Protein AF-A0A1E7LD79-F1 (afdb_monomer_lite)

Sequence (175 aa):
MAADFGDLFEAANEHMGYEGSGWFGFSGALVSGDDVAANLDAALRLMARTGWDKYDRCGFDLPEWNDSWSVLGAIRAVFRAVRNYLTGPITLYGAIQETGTHDTAKVTATCVRAILSAAQGATCYMMDAWAERSDITARHVEELIEITSEFALRRSPGGFTFSLPAAPHNGRTPY

Secondary structure (DSSP, 8-state):
----HHHHHHHHHHHHT--SS-EE-SSS-EE-HHHHHHHHHHHHHHHHHH-B-SS------PPPP-TT--HHHHHHHHHHHHHHHHTS-B-HHHHHHHHS-HHHHHHHHHHHHHHHHHHHT-S---HHHHHTSTT--HHHHHHHHHHHHHHHHHH-TT-----------------

Organism: NCBI:txid518642

pLDDT: mean 84.89, std 14.36, range [37.91, 98.25]

Foldseek 3Di:
DPDDLVQLLVQLLVLLVPPQPAQWFPVRDGDALVLLLQLLVQLLVLCVQLPADLDPCVVLCQPPDDPPDDPVRNVVSSVVSVVCNVSHRDYSLRSSPVRHDNGSSVSNLSLLQSSVCSVVVHSTDDPSVVSNDPPHDSVNSVVSSVSSSVSRNPPGSPPPPVPPPPDPPPPPDDD

Structure (mmCIF, N/CA/C/O backbone):
data_AF-A0A1E7LD79-F1
#
_entry.id   AF-A0A1E7LD79-F1
#
loop_
_atom_site.group_PDB
_atom_site.id
_atom_site.type_symbol
_atom_site.label_atom_id
_atom_site.label_alt_id
_atom_site.label_comp_id
_atom_site.label_asym_id
_atom_site.label_entity_id
_atom_site.label_seq_id
_atom_site.pdbx_PDB_ins_code
_atom_site.Cartn_x
_atom_site.Cartn_y
_atom_site.Cartn_z
_atom_site.occupancy
_atom_site.B_iso_or_equiv
_atom_site.auth_seq_id
_atom_site.auth_comp_id
_atom_site.auth_asym_id
_atom_site.auth_atom_id
_atom_site.pdbx_PDB_model_num
ATOM 1 N N . MET A 1 1 ? -7.448 -19.094 -12.610 1.00 37.91 1 MET A N 1
ATOM 2 C CA . MET A 1 1 ? -6.821 -18.791 -13.912 1.00 37.91 1 MET A CA 1
ATOM 3 C C . MET A 1 1 ? -5.590 -17.981 -13.572 1.00 37.91 1 MET A C 1
ATOM 5 O O . MET A 1 1 ? -5.766 -16.921 -12.991 1.00 37.91 1 MET A O 1
ATOM 9 N N . ALA A 1 2 ? -4.384 -18.512 -13.775 1.00 42.78 2 ALA A N 1
ATOM 10 C CA . ALA A 1 2 ? -3.187 -17.693 -13.615 1.00 42.78 2 ALA A CA 1
ATOM 11 C C . ALA A 1 2 ? -3.227 -16.680 -14.763 1.00 42.78 2 ALA A C 1
ATOM 13 O O . ALA A 1 2 ? -3.129 -17.083 -15.920 1.00 42.78 2 ALA A O 1
ATOM 14 N N . ALA A 1 3 ? -3.535 -15.419 -14.461 1.00 56.78 3 ALA A N 1
ATOM 15 C CA . ALA A 1 3 ? -3.390 -14.360 -15.446 1.00 56.78 3 ALA A CA 1
ATOM 16 C C . ALA A 1 3 ? -1.915 -14.319 -15.861 1.00 56.78 3 ALA A C 1
ATOM 18 O O . ALA A 1 3 ? -1.038 -14.528 -15.019 1.00 56.78 3 ALA A O 1
ATOM 19 N N . ASP A 1 4 ? -1.644 -14.108 -17.146 1.00 79.50 4 ASP A N 1
ATOM 20 C CA . ASP A 1 4 ? -0.278 -13.875 -17.594 1.00 79.50 4 ASP A CA 1
ATOM 21 C C . ASP A 1 4 ? 0.214 -12.570 -16.954 1.00 79.50 4 ASP A C 1
ATOM 23 O O . ASP A 1 4 ? -0.264 -11.479 -17.270 1.00 79.50 4 ASP A O 1
ATOM 27 N N . PHE A 1 5 ? 1.135 -12.689 -15.996 1.00 82.88 5 PHE A N 1
ATOM 28 C CA . PHE A 1 5 ? 1.735 -11.538 -15.325 1.00 82.88 5 PHE A CA 1
ATOM 29 C C . PHE A 1 5 ? 2.458 -10.610 -16.312 1.00 82.88 5 PHE A C 1
ATOM 31 O O . PHE A 1 5 ? 2.634 -9.433 -16.003 1.00 82.88 5 PHE A O 1
ATOM 38 N N . GLY A 1 6 ? 2.862 -11.112 -17.487 1.00 81.88 6 GLY A N 1
ATOM 39 C CA . GLY A 1 6 ? 3.478 -10.317 -18.546 1.00 81.88 6 GLY A CA 1
ATOM 40 C C . GLY A 1 6 ? 2.575 -9.175 -19.006 1.00 81.88 6 GLY A C 1
ATOM 41 O O . GLY A 1 6 ? 2.955 -8.012 -18.861 1.00 81.88 6 GLY A O 1
ATOM 42 N N . ASP A 1 7 ? 1.370 -9.503 -19.474 1.00 88.19 7 ASP A N 1
ATOM 43 C CA . ASP A 1 7 ? 0.393 -8.524 -19.971 1.00 88.19 7 ASP A CA 1
ATOM 44 C C . ASP A 1 7 ? -0.043 -7.545 -18.872 1.00 88.19 7 ASP A C 1
ATOM 46 O O . ASP A 1 7 ? -0.148 -6.339 -19.104 1.00 88.19 7 ASP A O 1
ATOM 50 N N . LEU A 1 8 ? -0.238 -8.048 -17.646 1.00 90.69 8 LEU A N 1
ATOM 51 C CA . LEU A 1 8 ? -0.594 -7.213 -16.498 1.00 90.69 8 LEU A CA 1
ATOM 52 C C . LEU A 1 8 ? 0.492 -6.172 -16.194 1.00 90.69 8 LEU A C 1
ATOM 54 O O . LEU A 1 8 ? 0.178 -5.009 -15.945 1.00 90.69 8 LEU A O 1
ATOM 58 N N . PHE A 1 9 ? 1.763 -6.580 -16.188 1.00 92.44 9 PHE A N 1
ATOM 59 C CA . PHE A 1 9 ? 2.873 -5.684 -15.862 1.00 92.44 9 PHE A CA 1
ATOM 60 C C . PHE A 1 9 ? 3.158 -4.677 -16.970 1.00 92.44 9 PHE A C 1
ATOM 62 O O . PHE A 1 9 ? 3.552 -3.559 -16.647 1.00 92.44 9 PHE A O 1
ATOM 69 N N . GLU A 1 10 ? 2.945 -5.027 -18.240 1.00 89.75 10 GLU A N 1
ATOM 70 C CA . GLU A 1 10 ? 3.017 -4.041 -19.325 1.00 89.75 10 GLU A CA 1
ATOM 71 C C . GLU A 1 10 ? 1.924 -2.980 -19.173 1.00 89.75 10 GLU A C 1
ATOM 73 O O . GLU A 1 10 ? 2.237 -1.793 -19.094 1.00 89.75 10 GLU A O 1
ATOM 78 N N . ALA A 1 11 ? 0.664 -3.390 -18.996 1.00 90.25 11 ALA A N 1
ATOM 79 C CA . ALA A 1 11 ? -0.440 -2.453 -18.787 1.00 90.25 11 ALA A CA 1
ATOM 80 C C . ALA A 1 11 ? -0.234 -1.580 -17.532 1.00 90.25 11 ALA A C 1
ATOM 82 O O . ALA A 1 11 ? -0.463 -0.370 -17.552 1.00 90.25 11 ALA A O 1
ATOM 83 N N . ALA A 1 12 ? 0.255 -2.157 -16.431 1.00 88.88 12 ALA A N 1
ATOM 84 C CA . ALA A 1 12 ? 0.585 -1.390 -15.231 1.00 88.88 12 ALA A CA 1
ATOM 85 C C . ALA A 1 12 ? 1.733 -0.395 -15.478 1.00 88.88 12 ALA A C 1
ATOM 87 O O . ALA A 1 12 ? 1.685 0.737 -14.996 1.00 88.88 12 ALA A O 1
ATOM 88 N N . ASN A 1 13 ? 2.751 -0.774 -16.254 1.00 88.94 13 ASN A N 1
ATOM 89 C CA . ASN A 1 13 ? 3.842 0.126 -16.613 1.00 88.94 13 ASN A CA 1
ATOM 90 C C . ASN A 1 13 ? 3.359 1.308 -17.476 1.00 88.94 13 ASN A C 1
ATOM 92 O O . ASN A 1 13 ? 3.809 2.434 -17.268 1.00 88.94 13 ASN A O 1
ATOM 96 N N . GLU A 1 14 ? 2.398 1.090 -18.377 1.00 89.50 14 GLU A N 1
ATOM 97 C CA . GLU A 1 14 ? 1.7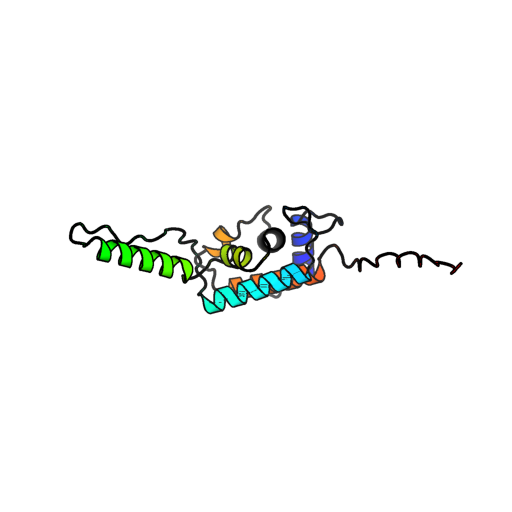45 2.173 -19.126 1.00 89.50 14 GLU A CA 1
ATOM 98 C C . GLU A 1 14 ? 1.013 3.148 -18.188 1.00 89.50 14 GLU A C 1
ATOM 100 O O . GLU A 1 14 ? 1.179 4.364 -18.300 1.00 89.50 14 GLU A O 1
ATOM 105 N N . HIS A 1 15 ? 0.275 2.637 -17.195 1.00 88.25 15 HIS A N 1
ATOM 106 C CA . HIS A 1 15 ? -0.412 3.472 -16.198 1.00 88.25 15 HIS A CA 1
ATOM 107 C C . HIS A 1 15 ? 0.534 4.283 -15.309 1.00 88.25 15 HIS A C 1
ATOM 109 O O . HIS A 1 15 ? 0.161 5.353 -14.825 1.00 88.25 15 HIS A O 1
ATOM 115 N N . MET A 1 16 ? 1.748 3.786 -15.080 1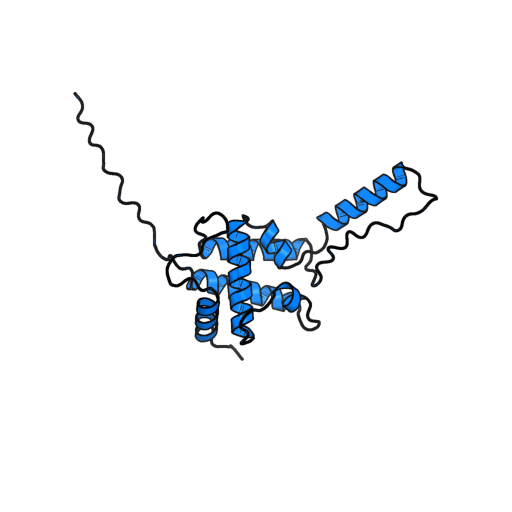.00 87.00 16 MET A N 1
ATOM 116 C CA . MET A 1 16 ? 2.766 4.496 -14.313 1.00 87.00 16 MET A CA 1
ATOM 117 C C . MET A 1 16 ? 3.226 5.779 -15.031 1.00 87.00 16 MET A C 1
ATOM 119 O O . MET A 1 16 ? 3.638 6.723 -14.360 1.00 87.00 16 MET A O 1
ATOM 123 N N . GLY A 1 17 ? 3.138 5.850 -16.368 1.00 78.31 17 GLY A N 1
ATOM 124 C CA . GLY A 1 17 ? 3.464 7.056 -17.144 1.00 78.31 17 GLY A CA 1
ATOM 125 C C . GLY A 1 17 ? 4.936 7.489 -17.069 1.00 78.31 17 GLY A C 1
ATOM 126 O O . GLY A 1 17 ? 5.277 8.608 -17.451 1.00 78.31 17 GLY A O 1
ATOM 127 N N . TYR A 1 18 ? 5.816 6.621 -16.563 1.00 68.56 18 TYR A N 1
ATOM 128 C CA . TYR A 1 18 ? 7.255 6.854 -16.474 1.00 68.56 18 TYR A CA 1
ATOM 129 C C . TYR A 1 18 ? 7.938 6.231 -17.695 1.00 68.56 18 TYR A C 1
ATOM 131 O O . TYR A 1 18 ? 8.501 5.141 -17.616 1.00 68.56 18 TYR A O 1
ATOM 139 N N . GLU A 1 19 ? 7.893 6.913 -18.840 1.00 62.16 19 GLU A N 1
ATOM 140 C CA . GLU A 1 19 ? 8.634 6.516 -20.046 1.00 62.16 19 GLU A CA 1
ATOM 141 C C . GLU A 1 19 ? 10.156 6.696 -19.837 1.00 62.16 19 GLU A C 1
ATOM 143 O O . GLU A 1 19 ? 10.776 7.650 -20.299 1.00 62.16 19 GLU A O 1
ATOM 148 N N . GLY A 1 20 ? 10.773 5.784 -19.080 1.00 62.66 20 GLY A N 1
ATOM 149 C CA . GLY A 1 20 ? 12.227 5.598 -19.013 1.00 62.66 20 GLY A CA 1
ATOM 150 C C . GLY A 1 20 ? 13.028 6.567 -18.133 1.00 62.66 20 GLY A C 1
ATOM 151 O O . GLY A 1 20 ? 14.247 6.430 -18.069 1.00 62.66 20 GLY A O 1
ATOM 152 N N . SER A 1 21 ? 12.398 7.518 -17.436 1.00 69.56 21 SER A N 1
ATOM 153 C CA . SER A 1 21 ? 13.115 8.542 -16.653 1.00 69.56 21 SER A CA 1
ATOM 154 C C . SER A 1 21 ? 13.451 8.155 -15.206 1.00 69.56 21 SER A C 1
ATOM 156 O O . SER A 1 21 ? 14.280 8.825 -14.595 1.00 69.56 21 SER A O 1
ATOM 158 N N . GLY A 1 22 ? 12.875 7.077 -14.669 1.00 85.31 22 GLY A N 1
ATOM 159 C CA . GLY A 1 22 ? 13.008 6.697 -13.256 1.00 85.31 22 GLY A CA 1
ATOM 160 C C . GLY A 1 22 ? 11.732 6.976 -12.459 1.00 85.31 22 GLY A C 1
ATOM 161 O O . GLY A 1 22 ? 10.910 7.791 -12.870 1.00 85.31 22 GLY A O 1
ATOM 162 N N . TRP A 1 23 ? 11.534 6.303 -11.324 1.00 93.00 23 TRP A N 1
ATOM 163 C CA . TRP A 1 23 ? 10.418 6.611 -10.429 1.00 93.00 23 TRP A CA 1
ATOM 164 C C . TRP A 1 23 ? 10.822 7.700 -9.453 1.00 93.00 23 TRP A C 1
ATOM 166 O O . TRP A 1 23 ? 11.768 7.537 -8.691 1.00 93.00 23 TRP A O 1
ATOM 176 N N . PHE A 1 24 ? 10.089 8.810 -9.459 1.00 92.31 24 PHE A N 1
ATOM 177 C CA . PHE A 1 24 ? 10.400 9.952 -8.607 1.00 92.31 24 PHE A CA 1
ATOM 178 C C . PHE A 1 24 ? 9.309 10.220 -7.579 1.00 92.31 24 PHE A C 1
ATOM 180 O O . PHE A 1 24 ? 8.112 10.282 -7.906 1.00 92.31 24 PHE A O 1
ATOM 187 N N . GLY A 1 25 ? 9.753 10.447 -6.344 1.00 93.38 25 GLY A N 1
ATOM 188 C CA . GLY A 1 25 ? 8.944 10.901 -5.222 1.00 93.38 25 GLY A CA 1
ATOM 189 C C . GLY A 1 25 ? 8.346 12.298 -5.413 1.00 93.38 25 GLY A C 1
ATOM 190 O O . GLY A 1 25 ? 8.291 12.846 -6.515 1.00 93.38 25 GLY A O 1
ATOM 191 N N . PHE A 1 26 ? 7.845 12.894 -4.337 1.00 92.31 26 PHE A N 1
ATOM 192 C CA . PHE A 1 26 ? 7.399 14.288 -4.339 1.00 92.31 26 PHE A CA 1
ATOM 193 C C . PHE A 1 26 ? 8.575 15.267 -4.323 1.00 92.31 26 PHE A C 1
ATOM 195 O O . PHE A 1 26 ? 8.486 16.329 -4.931 1.00 92.31 26 PHE A O 1
ATOM 202 N N . SER A 1 27 ? 9.681 14.905 -3.676 1.00 93.94 27 SER A N 1
ATOM 203 C CA . SER A 1 27 ? 10.898 15.721 -3.612 1.00 93.94 27 SER A CA 1
ATOM 204 C C . SER A 1 27 ? 11.715 15.718 -4.910 1.00 93.94 27 SER A C 1
ATOM 206 O O . SER A 1 27 ? 12.671 16.480 -5.036 1.00 93.94 27 SER A O 1
ATOM 208 N N . GLY A 1 28 ? 11.373 14.843 -5.862 1.00 91.56 28 GLY A N 1
ATOM 209 C CA . GLY A 1 28 ? 12.215 14.534 -7.017 1.00 91.56 28 GLY A CA 1
ATOM 210 C C . GLY A 1 28 ? 13.319 13.512 -6.723 1.00 91.56 28 GLY A C 1
ATOM 211 O O . GLY A 1 28 ? 14.122 13.236 -7.609 1.00 91.56 28 GLY A O 1
ATOM 212 N N . ALA A 1 29 ? 13.371 12.929 -5.519 1.00 92.31 29 ALA A N 1
ATOM 213 C CA . ALA A 1 29 ? 14.250 11.801 -5.226 1.00 92.31 29 ALA A CA 1
ATOM 214 C C . ALA A 1 29 ? 13.860 10.566 -6.051 1.00 92.31 29 ALA A C 1
ATOM 216 O O . ALA A 1 29 ? 12.672 10.256 -6.188 1.00 92.31 29 ALA A O 1
ATOM 217 N N . LEU A 1 30 ? 14.869 9.874 -6.586 1.00 93.00 30 LEU A N 1
ATOM 218 C CA . LEU A 1 30 ? 14.701 8.594 -7.266 1.00 93.00 30 LEU A CA 1
ATOM 219 C C . LEU A 1 30 ? 14.347 7.513 -6.233 1.00 93.00 30 LEU A C 1
ATOM 221 O O . LEU A 1 30 ? 15.007 7.416 -5.201 1.00 93.00 30 LEU A O 1
ATOM 225 N N . VAL A 1 31 ? 13.327 6.714 -6.528 1.00 93.56 31 VAL A N 1
ATOM 226 C CA . VAL A 1 31 ? 12.861 5.583 -5.718 1.00 93.56 31 VAL A CA 1
ATOM 227 C C . VAL A 1 31 ? 13.055 4.311 -6.536 1.00 93.56 31 VAL A C 1
ATOM 229 O O . VAL A 1 31 ? 12.581 4.221 -7.668 1.00 93.56 31 VAL A O 1
ATOM 232 N N . SER A 1 32 ? 13.773 3.336 -5.988 1.00 93.75 32 SER A N 1
ATOM 233 C CA . SER A 1 32 ? 14.047 2.074 -6.680 1.00 93.75 32 SER A CA 1
ATOM 234 C C . SER A 1 32 ? 12.900 1.064 -6.540 1.00 93.75 32 SER A C 1
ATOM 236 O O . SER A 1 32 ? 12.004 1.216 -5.707 1.00 93.75 32 SER A O 1
ATOM 238 N N . GLY A 1 33 ? 12.940 -0.005 -7.343 1.00 94.00 33 GLY A N 1
ATOM 239 C CA . GLY A 1 33 ? 12.054 -1.161 -7.162 1.00 94.00 33 GLY A CA 1
ATOM 240 C C . GLY A 1 33 ? 12.232 -1.840 -5.811 1.00 94.00 33 GLY A C 1
ATOM 241 O O . GLY A 1 33 ? 11.242 -2.233 -5.196 1.00 94.00 33 GLY A O 1
ATOM 242 N N . ASP A 1 34 ? 13.472 -1.902 -5.326 1.00 95.50 34 ASP A N 1
ATOM 243 C CA . ASP A 1 34 ? 13.802 -2.458 -4.016 1.00 95.50 34 ASP A CA 1
ATOM 244 C C . ASP A 1 34 ? 13.194 -1.622 -2.881 1.00 95.50 34 ASP A C 1
ATOM 246 O O . ASP A 1 34 ? 12.636 -2.190 -1.945 1.00 95.50 34 ASP A O 1
ATOM 250 N N . ASP A 1 35 ? 13.223 -0.287 -2.981 1.00 96.00 35 ASP A N 1
ATOM 251 C CA . ASP A 1 35 ? 12.608 0.602 -1.983 1.00 96.00 35 ASP A CA 1
ATOM 252 C C . ASP A 1 35 ? 11.089 0.400 -1.911 1.00 96.00 35 ASP A C 1
ATOM 254 O O . ASP A 1 35 ? 10.515 0.324 -0.823 1.00 96.00 35 ASP A O 1
ATOM 258 N N . VAL A 1 36 ? 10.433 0.274 -3.071 1.00 97.06 36 VAL A N 1
ATOM 259 C CA . VAL A 1 36 ? 8.990 0.000 -3.151 1.00 97.06 36 VAL A CA 1
ATOM 260 C C . VAL A 1 36 ? 8.666 -1.372 -2.563 1.00 97.06 36 VAL A C 1
ATOM 262 O O . VAL A 1 36 ? 7.762 -1.480 -1.735 1.00 97.06 36 VAL A O 1
ATOM 265 N N . ALA A 1 37 ? 9.406 -2.417 -2.943 1.00 97.12 37 ALA A N 1
ATOM 266 C CA . ALA A 1 37 ? 9.196 -3.769 -2.427 1.00 97.12 37 ALA A CA 1
ATOM 267 C C . ALA A 1 37 ? 9.437 -3.845 -0.908 1.00 97.12 37 ALA A C 1
ATOM 269 O O . ALA A 1 37 ? 8.649 -4.453 -0.183 1.00 97.12 37 ALA A O 1
ATOM 270 N N . ALA A 1 38 ? 10.474 -3.174 -0.401 1.00 97.50 38 ALA A N 1
ATOM 271 C CA . ALA A 1 38 ? 10.753 -3.089 1.030 1.00 97.50 38 ALA A CA 1
ATOM 272 C C . ALA A 1 38 ? 9.648 -2.338 1.790 1.00 97.50 38 ALA A C 1
ATOM 274 O O . ALA A 1 38 ? 9.248 -2.759 2.876 1.00 97.50 38 ALA A O 1
ATOM 275 N N . ASN A 1 39 ? 9.121 -1.252 1.219 1.00 98.19 39 ASN A N 1
ATOM 276 C CA . ASN A 1 39 ? 8.001 -0.516 1.798 1.00 98.19 39 ASN A CA 1
ATOM 277 C C . ASN A 1 39 ? 6.712 -1.357 1.827 1.00 98.19 39 ASN A C 1
ATOM 279 O O . ASN A 1 39 ? 6.006 -1.350 2.831 1.00 98.19 39 ASN A O 1
ATOM 283 N N . LEU A 1 40 ? 6.443 -2.138 0.779 1.00 98.12 40 LEU A N 1
ATOM 284 C CA . LEU A 1 40 ? 5.314 -3.070 0.711 1.00 98.12 40 LEU A CA 1
ATOM 285 C C . LEU A 1 40 ? 5.420 -4.207 1.744 1.00 98.12 40 LEU A C 1
ATOM 287 O O . LEU A 1 40 ? 4.446 -4.471 2.451 1.00 98.12 40 LEU A O 1
ATOM 291 N N . ASP A 1 41 ? 6.597 -4.823 1.908 1.00 98.25 41 ASP A N 1
ATOM 292 C CA . ASP A 1 41 ? 6.842 -5.816 2.970 1.00 98.25 41 ASP A CA 1
ATOM 293 C C . ASP A 1 41 ? 6.667 -5.196 4.366 1.00 98.25 41 ASP A C 1
ATOM 295 O O . ASP A 1 41 ? 6.032 -5.777 5.252 1.00 98.25 41 ASP A O 1
ATOM 299 N N . ALA A 1 42 ? 7.172 -3.978 4.573 1.00 97.75 42 ALA A N 1
ATOM 300 C CA . ALA A 1 42 ? 7.007 -3.266 5.835 1.00 97.75 42 ALA A CA 1
ATOM 301 C C . ALA A 1 42 ? 5.529 -2.952 6.131 1.00 97.75 42 ALA A C 1
ATOM 303 O O . ALA A 1 42 ? 5.079 -3.172 7.262 1.00 97.75 42 ALA A O 1
ATOM 304 N N . ALA A 1 43 ? 4.767 -2.502 5.129 1.00 96.81 43 ALA A N 1
ATOM 305 C CA . ALA A 1 43 ? 3.331 -2.253 5.228 1.00 96.81 43 ALA A CA 1
ATOM 306 C C . ALA A 1 43 ? 2.560 -3.538 5.566 1.00 96.81 43 ALA A C 1
ATOM 308 O O . ALA A 1 43 ? 1.725 -3.535 6.474 1.00 96.81 43 ALA A O 1
ATOM 309 N N . LEU A 1 44 ? 2.898 -4.658 4.920 1.00 96.62 44 LEU A N 1
ATOM 310 C CA . LEU A 1 44 ? 2.316 -5.968 5.208 1.00 96.62 44 LEU A CA 1
ATOM 311 C C . LEU A 1 44 ? 2.558 -6.389 6.661 1.00 96.62 44 LEU A C 1
ATOM 313 O O . LEU A 1 44 ? 1.625 -6.752 7.380 1.00 96.62 44 LEU A O 1
ATOM 317 N N . ARG A 1 45 ? 3.804 -6.273 7.136 1.00 96.19 45 ARG A N 1
ATOM 318 C CA . ARG A 1 45 ? 4.150 -6.568 8.534 1.00 96.19 45 ARG A CA 1
ATOM 319 C C . ARG A 1 45 ? 3.441 -5.642 9.513 1.00 96.19 45 ARG A C 1
ATOM 321 O O . ARG A 1 45 ? 3.151 -6.072 10.628 1.00 96.19 45 ARG A O 1
ATOM 328 N N . LEU A 1 46 ? 3.222 -4.375 9.157 1.00 94.25 46 LEU A N 1
ATOM 329 C CA . LEU A 1 46 ? 2.486 -3.437 10.000 1.00 94.25 46 LEU A CA 1
ATOM 330 C C . LEU A 1 46 ? 1.021 -3.865 10.120 1.00 94.25 46 LEU A C 1
ATOM 332 O O . LEU A 1 46 ? 0.573 -4.091 11.242 1.00 94.25 46 LEU A O 1
ATOM 336 N N . MET A 1 47 ? 0.340 -4.100 8.995 1.00 94.44 47 MET A N 1
ATOM 337 C CA . MET A 1 47 ? -1.047 -4.584 8.972 1.00 94.44 47 MET A CA 1
ATOM 338 C C . MET A 1 47 ? -1.218 -5.907 9.726 1.00 94.44 47 MET A C 1
ATOM 340 O O . MET A 1 47 ? -2.179 -6.067 10.473 1.00 94.44 47 MET A O 1
ATOM 344 N N . ALA A 1 48 ? -0.265 -6.836 9.608 1.00 93.00 48 ALA A N 1
ATOM 345 C CA . ALA A 1 48 ? -0.299 -8.094 10.351 1.00 93.00 48 ALA A CA 1
ATOM 346 C C . ALA A 1 48 ? -0.227 -7.896 11.880 1.00 93.00 48 ALA A C 1
ATOM 348 O O . ALA A 1 48 ? -0.795 -8.687 12.631 1.00 93.00 48 ALA A O 1
ATOM 349 N N . ARG A 1 49 ? 0.459 -6.847 12.361 1.00 92.88 49 ARG A N 1
ATOM 350 C CA . ARG A 1 49 ? 0.579 -6.540 13.799 1.00 92.88 49 ARG A CA 1
ATOM 351 C C . ARG A 1 49 ? -0.599 -5.737 14.343 1.00 92.88 49 ARG A C 1
ATOM 353 O O . ARG A 1 49 ? -1.019 -5.988 15.469 1.00 92.88 49 ARG A O 1
ATOM 360 N N . THR A 1 50 ? -1.078 -4.747 13.595 1.00 90.06 50 THR A N 1
ATOM 361 C CA . THR A 1 50 ? -2.135 -3.818 14.039 1.00 90.06 50 THR A CA 1
ATOM 362 C C . THR A 1 50 ? -3.537 -4.312 13.694 1.00 90.06 50 THR A C 1
ATOM 364 O O . THR A 1 50 ? -4.518 -3.827 14.250 1.00 90.06 50 THR A O 1
ATOM 367 N N . GLY A 1 51 ? -3.635 -5.291 12.796 1.00 90.62 51 GLY A N 1
ATOM 368 C CA . GLY A 1 51 ? -4.862 -5.624 12.091 1.00 90.62 51 GLY A CA 1
ATOM 369 C C . GLY A 1 51 ? -5.027 -4.750 10.847 1.00 90.62 51 GLY A C 1
ATOM 370 O O . GLY A 1 51 ? -4.612 -3.588 10.818 1.00 90.62 51 GLY A O 1
ATOM 371 N N . TRP A 1 52 ? -5.645 -5.328 9.821 1.00 90.00 52 TRP A N 1
ATOM 372 C CA . TRP A 1 52 ? -6.095 -4.614 8.629 1.00 90.00 52 TRP A CA 1
ATOM 373 C C . TRP A 1 52 ? -7.557 -4.192 8.807 1.00 90.00 52 TRP A C 1
ATOM 375 O O . TRP A 1 52 ? -8.390 -5.025 9.177 1.00 90.00 52 TRP A O 1
ATOM 385 N N . ASP A 1 53 ? -7.868 -2.924 8.530 1.00 86.38 53 ASP A N 1
ATOM 386 C CA . ASP A 1 53 ? -9.246 -2.455 8.341 1.00 86.38 53 ASP A CA 1
ATOM 387 C C . ASP A 1 53 ? -9.457 -2.077 6.871 1.00 86.38 53 ASP A C 1
ATOM 389 O O . ASP A 1 53 ? -8.591 -1.489 6.218 1.00 86.38 53 ASP A O 1
ATOM 393 N N . LYS A 1 54 ? -10.636 -2.427 6.359 1.00 81.12 54 LYS A N 1
ATOM 394 C CA . LYS A 1 54 ? -11.106 -2.001 5.038 1.00 81.12 54 LYS A CA 1
ATOM 395 C C . LYS A 1 54 ? -11.404 -0.516 5.019 1.00 81.12 54 LYS A C 1
ATOM 397 O O . LYS A 1 54 ? -11.194 0.139 4.008 1.00 81.12 54 LYS A O 1
ATOM 402 N N . TYR A 1 55 ? -11.958 -0.035 6.126 1.00 74.00 55 TYR A N 1
ATOM 403 C CA . TYR A 1 55 ? -12.412 1.328 6.249 1.00 74.00 55 TYR A CA 1
ATOM 404 C C . TYR A 1 55 ? -11.294 2.154 6.840 1.00 74.00 55 TYR A C 1
ATOM 406 O O . TYR A 1 55 ? -10.752 1.817 7.895 1.00 74.00 55 TYR A O 1
ATOM 414 N N . ASP A 1 56 ? -11.022 3.287 6.207 1.00 65.00 56 ASP A N 1
ATOM 415 C CA . ASP A 1 56 ? -10.412 4.379 6.932 1.00 65.00 56 ASP A CA 1
ATOM 416 C C . ASP A 1 56 ? -11.454 4.894 7.928 1.00 65.00 56 ASP A C 1
ATOM 418 O O . ASP A 1 56 ? -12.204 5.838 7.666 1.00 65.00 56 ASP A O 1
ATOM 422 N N . ARG A 1 57 ? -11.557 4.242 9.092 1.00 58.84 57 ARG A N 1
ATOM 423 C CA . ARG A 1 57 ? -12.255 4.815 10.244 1.00 58.84 57 ARG A CA 1
ATOM 424 C C . ARG A 1 57 ? -11.401 5.955 10.804 1.00 58.84 57 ARG A C 1
ATOM 426 O O . ARG A 1 57 ? -11.107 6.001 11.990 1.00 58.84 57 ARG A O 1
ATOM 433 N N . CYS A 1 58 ? -11.079 6.929 9.955 1.00 52.19 58 CYS A N 1
ATOM 434 C CA . CYS A 1 58 ? -10.601 8.259 10.314 1.00 52.19 58 CYS A CA 1
ATOM 435 C C . CYS A 1 58 ? -11.592 9.002 11.230 1.00 52.19 58 CYS A C 1
ATOM 437 O O . CYS A 1 58 ? -11.311 10.105 11.697 1.00 52.19 58 CYS A O 1
ATOM 439 N N . GLY A 1 59 ? -12.754 8.410 11.528 1.00 57.69 59 GLY A N 1
ATOM 440 C CA . GLY A 1 59 ? -13.525 8.750 12.708 1.00 57.69 59 GLY A CA 1
ATOM 441 C C . GLY A 1 59 ? -12.701 8.466 13.958 1.00 57.69 59 GLY A C 1
ATOM 442 O O . GLY A 1 59 ? -12.689 7.352 14.475 1.00 57.69 59 GLY A O 1
ATOM 443 N N . PHE A 1 60 ? -12.026 9.497 14.462 1.00 67.88 60 PHE A N 1
ATOM 444 C CA . PHE A 1 60 ? -11.609 9.550 15.852 1.00 67.88 60 PHE A CA 1
ATOM 445 C C . PHE A 1 60 ? -12.877 9.421 16.705 1.00 67.88 60 PHE A C 1
ATOM 447 O O . PHE A 1 60 ? -13.547 10.420 16.967 1.00 67.88 60 PHE A O 1
ATOM 454 N N . ASP A 1 61 ? -13.238 8.183 17.062 1.00 73.75 61 ASP A N 1
ATOM 455 C CA . ASP A 1 61 ? -14.394 7.867 17.903 1.00 73.75 61 ASP A CA 1
ATOM 456 C C . ASP A 1 61 ? -14.106 8.391 19.308 1.00 73.75 61 ASP A C 1
ATOM 458 O O . ASP A 1 61 ? -13.637 7.695 20.218 1.00 73.75 61 ASP A O 1
ATOM 462 N N . LEU A 1 62 ? -14.347 9.690 19.463 1.00 78.38 62 LEU A N 1
ATOM 463 C CA . LEU A 1 62 ? -14.450 10.304 20.759 1.00 78.38 62 LEU A CA 1
ATOM 464 C C . LEU A 1 62 ? -15.591 9.608 21.486 1.00 78.38 62 LEU A C 1
ATOM 466 O O . LEU A 1 62 ? -16.677 9.451 20.925 1.00 78.38 62 LEU A O 1
ATOM 470 N N . PRO A 1 63 ? -15.368 9.188 22.736 1.00 80.31 63 PRO A N 1
ATOM 471 C CA . PRO A 1 63 ? -16.465 8.672 23.520 1.00 80.31 63 PRO A CA 1
ATOM 472 C C . PRO A 1 63 ? -17.530 9.764 23.626 1.00 80.31 63 PRO A C 1
ATOM 474 O O . PRO A 1 63 ? -17.192 10.941 23.790 1.00 80.31 63 PRO A O 1
ATOM 477 N N . GLU A 1 64 ? -18.800 9.368 23.530 1.00 87.81 64 GLU A N 1
ATOM 478 C CA . GLU A 1 64 ? -19.914 10.295 23.709 1.00 87.81 64 GLU A CA 1
ATOM 479 C C . GLU A 1 64 ? -19.718 11.086 25.003 1.00 87.81 64 GLU A C 1
ATOM 481 O O . GLU A 1 64 ? -19.412 10.527 26.066 1.00 87.81 64 GLU A O 1
ATOM 486 N N . TRP A 1 65 ? -19.838 12.408 24.890 1.00 84.25 65 TRP A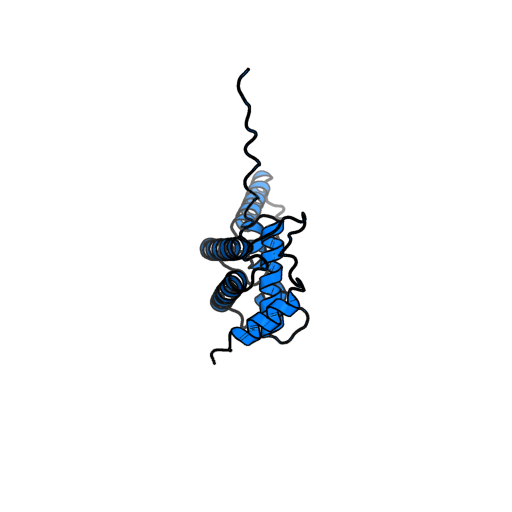 N 1
ATOM 487 C CA . TRP A 1 65 ? -19.674 13.292 26.030 1.00 84.25 65 TRP A CA 1
ATOM 488 C C . TRP A 1 65 ? -20.702 12.947 27.107 1.00 84.25 65 TRP A C 1
ATOM 490 O O . TRP A 1 65 ? -21.884 12.758 26.828 1.00 84.25 65 TRP A O 1
ATOM 500 N N . ASN A 1 66 ? -20.241 12.889 28.352 1.00 88.06 66 ASN A N 1
ATOM 501 C CA . ASN A 1 66 ? -21.077 12.577 29.495 1.00 88.06 66 ASN A CA 1
ATOM 502 C C . ASN A 1 66 ? -20.913 13.663 30.562 1.00 88.06 66 ASN A C 1
ATOM 504 O O . ASN A 1 66 ? -19.866 13.758 31.203 1.00 88.06 66 ASN A O 1
ATOM 508 N N . ASP A 1 67 ? -21.981 14.429 30.794 1.00 90.56 67 ASP A N 1
ATOM 509 C CA . ASP A 1 67 ? -22.017 15.551 31.744 1.00 90.56 67 ASP A CA 1
ATOM 510 C C . ASP A 1 67 ? -21.733 15.150 33.203 1.00 90.56 67 ASP A C 1
ATOM 512 O O . ASP A 1 67 ? -21.426 15.999 34.037 1.00 90.56 67 ASP A O 1
ATOM 516 N N . SER A 1 68 ? -21.802 13.857 33.531 1.00 93.88 68 SER A N 1
ATOM 517 C CA . SER A 1 68 ? -21.456 13.337 34.862 1.00 93.88 68 SER A CA 1
ATOM 518 C C . SER A 1 68 ? -19.960 13.065 35.057 1.00 93.88 68 SER A C 1
ATOM 520 O O . SER A 1 68 ? -19.534 12.681 36.150 1.00 93.88 68 SER A O 1
ATOM 522 N N . TRP A 1 69 ? -19.134 13.225 34.020 1.00 93.88 69 TRP A N 1
ATOM 523 C CA . TRP A 1 69 ? -17.704 12.965 34.123 1.00 93.88 69 TRP A CA 1
ATOM 524 C C . TRP A 1 69 ? -16.968 14.051 34.903 1.00 93.88 69 TRP A C 1
ATOM 526 O O . TRP A 1 69 ? -17.128 15.248 34.686 1.00 93.88 69 TRP A O 1
ATOM 536 N N . SER A 1 70 ? -16.049 13.617 35.766 1.00 95.19 70 SER A N 1
ATOM 537 C CA . SER A 1 70 ? -15.004 14.515 36.257 1.00 95.19 70 SER A CA 1
ATOM 538 C C . SER A 1 70 ? -14.045 14.886 35.119 1.00 95.19 70 SER A C 1
ATOM 540 O O . SER A 1 70 ? -13.839 14.099 34.194 1.00 95.19 70 SER A O 1
ATOM 542 N N . VAL A 1 71 ? -13.374 16.039 35.229 1.00 92.12 71 VAL A N 1
ATOM 543 C CA . VAL A 1 71 ? -12.330 16.475 34.277 1.00 92.12 71 VAL A CA 1
ATOM 544 C C . VAL A 1 71 ? -11.273 15.383 34.057 1.00 92.12 71 VAL A C 1
ATOM 546 O O . VAL A 1 71 ? -10.895 15.093 32.926 1.00 92.12 71 VAL A O 1
ATOM 549 N N . LEU A 1 72 ? -10.840 14.705 35.127 1.00 92.31 72 LEU A N 1
ATOM 550 C CA . LEU A 1 72 ? -9.896 13.587 35.035 1.00 92.31 72 LEU A CA 1
ATOM 551 C C . LEU A 1 72 ? -10.485 12.375 34.289 1.00 92.31 72 LEU A C 1
ATOM 553 O O . LEU A 1 72 ? -9.763 11.686 33.569 1.00 92.31 72 LEU A O 1
ATOM 557 N N . GLY A 1 73 ? -11.783 12.108 34.462 1.00 91.38 73 GLY A N 1
ATOM 558 C CA . GLY A 1 73 ? -12.515 11.085 33.716 1.00 91.38 73 GLY A CA 1
ATOM 559 C C . GLY A 1 73 ? -12.536 11.380 32.217 1.00 91.38 73 GLY A C 1
ATOM 560 O O . GLY A 1 73 ? -12.150 10.516 31.431 1.00 91.38 73 GLY A O 1
ATOM 561 N N . ALA A 1 74 ? -12.869 12.618 31.844 1.00 91.50 74 ALA A N 1
ATOM 562 C CA . ALA A 1 74 ? -12.850 13.078 30.458 1.00 91.50 74 ALA A CA 1
ATOM 563 C C . ALA A 1 74 ? -11.448 12.977 29.836 1.00 91.50 74 ALA A C 1
ATOM 565 O O . ALA A 1 74 ? -11.291 12.391 28.767 1.00 91.50 74 ALA A O 1
ATOM 566 N N . ILE A 1 75 ? -10.406 13.435 30.541 1.00 92.00 75 ILE A N 1
ATOM 567 C CA . ILE A 1 75 ? -9.011 13.329 30.080 1.00 92.00 75 ILE A CA 1
ATOM 568 C C . ILE A 1 75 ? -8.620 11.866 29.824 1.00 92.00 75 ILE A C 1
ATOM 570 O O . ILE A 1 75 ? -8.069 11.543 28.773 1.00 92.00 75 ILE A O 1
ATOM 574 N N . ARG A 1 76 ? -8.919 10.950 30.754 1.00 90.38 76 ARG A N 1
ATOM 575 C CA . ARG A 1 76 ? -8.615 9.517 30.580 1.00 90.38 76 ARG A CA 1
ATOM 576 C C . ARG A 1 76 ? -9.358 8.901 29.399 1.00 90.38 76 ARG A C 1
ATOM 578 O O . ARG A 1 76 ? -8.801 8.038 28.723 1.00 90.38 76 ARG A O 1
ATOM 585 N N . ALA A 1 77 ? -10.599 9.317 29.172 1.00 87.62 77 ALA A N 1
ATOM 586 C CA . ALA A 1 77 ? -11.400 8.847 28.055 1.00 87.62 77 ALA A CA 1
ATOM 587 C C . ALA A 1 77 ? -10.801 9.309 26.714 1.00 87.62 77 ALA A C 1
ATOM 589 O O . ALA A 1 77 ? -10.621 8.484 25.820 1.00 87.62 77 ALA A O 1
ATOM 590 N N . VAL A 1 78 ? -10.362 10.571 26.625 1.00 89.69 78 VAL A N 1
ATOM 591 C CA . VAL A 1 78 ? -9.632 11.102 25.461 1.00 89.69 78 VAL A CA 1
ATOM 592 C C . VAL A 1 78 ? -8.325 10.345 25.236 1.00 89.69 78 VAL A C 1
ATOM 594 O O . VAL A 1 78 ? -8.099 9.859 24.136 1.00 89.69 78 VAL A O 1
ATOM 597 N N . PHE A 1 79 ? -7.484 10.151 26.259 1.00 89.00 79 PHE A N 1
ATOM 598 C CA . PHE A 1 79 ? -6.238 9.383 26.098 1.00 89.00 79 PHE A CA 1
ATOM 599 C C . PHE A 1 79 ? -6.481 7.942 25.642 1.00 89.00 79 PHE A C 1
ATOM 601 O O . PHE A 1 79 ? -5.679 7.391 24.891 1.00 89.00 79 PHE A O 1
ATOM 608 N N . ARG A 1 80 ? -7.582 7.317 26.076 1.00 84.75 80 ARG A N 1
ATOM 609 C CA . ARG A 1 80 ? -7.969 5.986 25.599 1.00 84.75 80 ARG A CA 1
ATOM 610 C C . ARG A 1 80 ? -8.375 6.019 24.127 1.00 84.75 80 ARG A C 1
ATOM 612 O O . ARG A 1 80 ? -7.941 5.134 23.400 1.00 84.75 80 ARG A O 1
ATOM 619 N N . ALA A 1 81 ? -9.146 7.018 23.700 1.00 82.81 81 ALA A N 1
ATOM 620 C CA . ALA A 1 81 ? -9.503 7.213 22.296 1.00 82.81 81 ALA A CA 1
ATOM 621 C C . ALA A 1 81 ? -8.258 7.470 21.434 1.00 82.81 81 ALA A C 1
ATOM 623 O O . ALA A 1 81 ? -8.066 6.779 20.442 1.00 82.81 81 ALA A O 1
ATOM 624 N N . VAL A 1 82 ? -7.347 8.350 21.874 1.00 84.44 82 VAL A N 1
ATOM 625 C CA . VAL A 1 82 ? -6.041 8.589 21.226 1.00 84.44 82 VAL A CA 1
ATOM 626 C C . VAL A 1 82 ? -5.242 7.303 21.117 1.00 84.44 82 VAL A C 1
ATOM 628 O O . VAL A 1 82 ? -4.791 6.960 20.034 1.00 84.44 82 VAL A O 1
ATOM 631 N N . ARG A 1 83 ? -5.091 6.546 22.207 1.00 81.50 83 ARG A N 1
ATOM 632 C CA . ARG A 1 83 ? -4.365 5.276 22.159 1.00 81.50 83 ARG A CA 1
ATOM 633 C C . ARG A 1 83 ? -5.014 4.300 21.181 1.00 81.50 83 ARG A C 1
ATOM 635 O O . ARG A 1 83 ? -4.302 3.726 20.378 1.00 81.50 83 ARG A O 1
ATOM 642 N N . ASN A 1 84 ? -6.332 4.123 21.244 1.00 77.00 84 ASN A N 1
ATOM 643 C CA . ASN A 1 84 ? -7.047 3.203 20.361 1.00 77.00 84 ASN A CA 1
ATOM 644 C C . ASN A 1 84 ? -6.962 3.629 18.891 1.00 77.00 84 ASN A C 1
ATOM 646 O O . ASN A 1 84 ? -6.877 2.764 18.035 1.00 77.00 84 ASN A O 1
ATOM 650 N N . TYR A 1 85 ? -6.953 4.933 18.614 1.00 76.81 85 TYR A N 1
ATOM 651 C CA . TYR A 1 85 ? -6.726 5.483 17.282 1.00 76.81 85 TYR A CA 1
ATOM 652 C C . TYR A 1 85 ? -5.300 5.188 16.795 1.00 76.81 85 TYR A C 1
ATOM 654 O O . TYR A 1 85 ? -5.108 4.708 15.687 1.00 76.81 85 TYR A O 1
ATOM 662 N N . LEU A 1 86 ? -4.297 5.38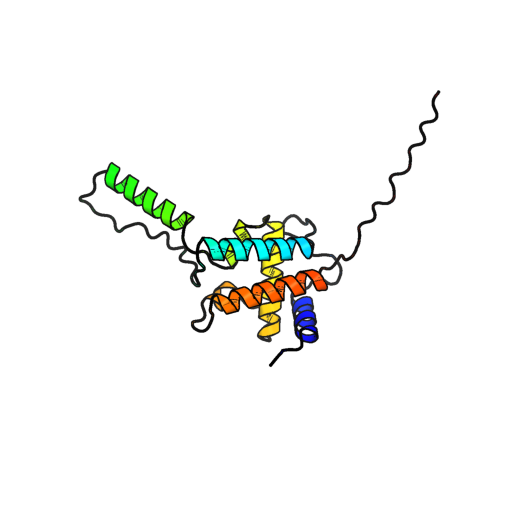5 17.657 1.00 76.62 86 LEU A N 1
ATOM 663 C CA . LEU A 1 86 ? -2.888 5.139 17.327 1.00 76.62 86 LEU A CA 1
ATOM 664 C C . LEU A 1 86 ? -2.516 3.651 17.239 1.00 76.62 86 LEU A C 1
ATOM 666 O O . LEU A 1 86 ? -1.521 3.306 16.611 1.00 76.62 86 LEU A O 1
ATOM 670 N N . THR A 1 87 ? -3.262 2.769 17.905 1.00 78.75 87 THR A N 1
ATOM 671 C CA . THR A 1 87 ? -3.019 1.315 17.907 1.00 78.75 87 THR A CA 1
ATOM 672 C C . THR A 1 87 ? -4.113 0.536 17.185 1.00 78.75 87 THR A C 1
ATOM 674 O O . THR A 1 87 ? -4.206 -0.679 17.360 1.00 78.75 87 THR A O 1
ATOM 677 N N . GLY A 1 88 ? -5.000 1.234 16.481 1.00 79.69 88 GLY A N 1
ATOM 678 C CA . GLY A 1 88 ? -6.128 0.640 15.785 1.00 79.69 88 GLY A CA 1
ATOM 679 C C . GLY A 1 88 ? -5.683 -0.128 14.544 1.00 79.69 88 GLY A C 1
ATOM 680 O O . GLY A 1 88 ? -4.528 -0.015 14.121 1.00 79.69 88 GLY A O 1
ATOM 681 N N . PRO A 1 89 ? -6.587 -0.923 13.956 1.00 86.00 89 PRO A N 1
ATOM 682 C CA . PRO A 1 89 ? -6.327 -1.504 12.654 1.00 86.00 89 PRO A CA 1
ATOM 683 C C . PRO A 1 89 ? -6.111 -0.396 11.616 1.00 86.00 89 PRO A C 1
ATOM 685 O O . PRO A 1 89 ? -6.643 0.707 11.735 1.00 86.00 89 PRO A O 1
ATOM 688 N N . ILE A 1 90 ? -5.278 -0.692 10.625 1.00 89.88 90 ILE A N 1
ATOM 689 C CA . ILE A 1 90 ? -4.779 0.282 9.655 1.00 89.88 90 ILE A CA 1
ATOM 690 C C . ILE A 1 90 ? -5.224 -0.106 8.246 1.00 89.88 90 ILE A C 1
ATOM 692 O O . ILE A 1 90 ? -5.355 -1.292 7.924 1.00 89.88 90 ILE A O 1
ATOM 696 N N . THR A 1 91 ? -5.449 0.891 7.396 1.00 92.06 91 THR A N 1
ATOM 697 C CA . THR A 1 91 ? -5.716 0.670 5.972 1.00 92.06 91 THR A CA 1
ATOM 698 C C . THR A 1 91 ? -4.428 0.342 5.220 1.00 92.06 91 THR A C 1
ATOM 700 O O . THR A 1 91 ? -3.323 0.609 5.696 1.00 92.06 91 THR A O 1
ATOM 703 N N . LEU A 1 92 ? -4.553 -0.194 4.002 1.00 93.75 92 LEU A N 1
ATOM 704 C CA . LEU A 1 92 ? -3.398 -0.403 3.123 1.00 93.75 92 LEU A CA 1
ATOM 705 C C . LEU A 1 92 ? -2.669 0.919 2.832 1.00 93.75 92 LEU A C 1
ATOM 707 O O . LEU A 1 92 ? -1.443 0.976 2.907 1.00 93.75 92 LEU A O 1
ATOM 711 N N . TYR A 1 93 ? -3.413 1.991 2.535 1.00 93.75 93 TYR A N 1
ATOM 712 C CA . TYR A 1 93 ? -2.821 3.301 2.267 1.00 93.75 93 TYR A CA 1
ATOM 713 C C . TYR A 1 93 ? -2.099 3.858 3.491 1.00 93.75 93 TYR A C 1
ATOM 715 O O . TYR A 1 93 ? -0.948 4.279 3.375 1.00 93.75 93 TYR A O 1
ATOM 723 N N . GLY A 1 94 ? -2.732 3.787 4.666 1.00 92.38 94 GLY A N 1
ATOM 724 C CA . GLY A 1 94 ? -2.108 4.181 5.925 1.00 92.38 94 GLY A CA 1
ATOM 725 C C . GLY A 1 94 ? -0.825 3.395 6.186 1.00 92.38 94 GLY A C 1
ATOM 726 O O . GLY A 1 94 ? 0.208 3.987 6.478 1.00 92.38 94 GLY A O 1
ATOM 727 N N . ALA A 1 95 ? -0.843 2.075 5.987 1.00 94.69 95 ALA A N 1
ATOM 728 C CA . ALA A 1 95 ? 0.338 1.242 6.192 1.00 94.69 95 ALA A CA 1
ATOM 729 C C . ALA A 1 95 ? 1.496 1.601 5.250 1.00 94.69 95 ALA A C 1
ATOM 731 O O . ALA A 1 95 ? 2.647 1.626 5.685 1.00 94.69 95 ALA A O 1
ATOM 732 N N . ILE A 1 96 ? 1.209 1.920 3.985 1.00 96.56 96 ILE A N 1
ATOM 733 C CA . ILE A 1 96 ? 2.212 2.387 3.015 1.00 96.56 96 ILE A CA 1
ATOM 734 C C . ILE A 1 96 ? 2.826 3.724 3.460 1.00 96.56 96 ILE A C 1
ATOM 736 O O . ILE A 1 96 ? 4.049 3.874 3.423 1.00 96.56 96 ILE A O 1
ATOM 740 N N . GLN A 1 97 ? 1.998 4.672 3.913 1.00 95.06 97 GLN A N 1
ATOM 741 C CA . GLN A 1 97 ? 2.445 5.990 4.384 1.00 95.06 97 GLN A CA 1
ATOM 742 C C . GLN A 1 97 ? 3.306 5.898 5.650 1.00 95.06 97 GLN A C 1
ATOM 744 O O . GLN A 1 97 ? 4.358 6.525 5.719 1.00 95.06 97 GLN A O 1
ATOM 749 N N . GLU A 1 98 ? 2.904 5.080 6.623 1.00 94.25 98 GLU A N 1
ATOM 750 C CA . GLU A 1 98 ? 3.597 4.947 7.913 1.00 94.25 98 GLU A CA 1
ATOM 751 C C . GLU A 1 98 ? 4.944 4.213 7.817 1.00 94.25 98 GLU A C 1
ATOM 753 O O . GLU A 1 98 ? 5.804 4.352 8.687 1.00 94.25 98 GLU A O 1
ATOM 758 N N . THR A 1 99 ? 5.148 3.401 6.779 1.00 96.5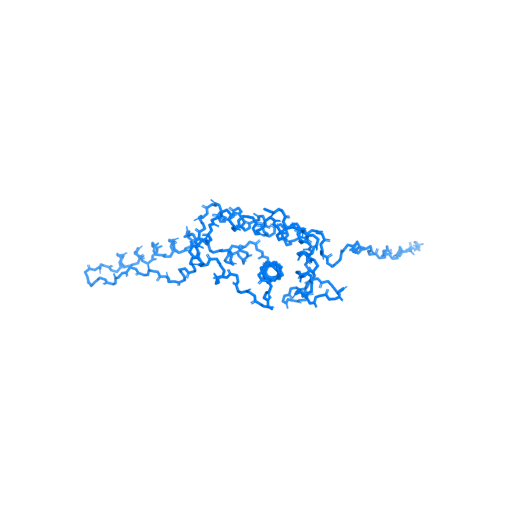6 99 THR A N 1
ATOM 759 C CA . THR A 1 99 ? 6.334 2.533 6.661 1.00 96.56 99 THR A CA 1
ATOM 760 C C . THR A 1 99 ? 7.365 3.019 5.649 1.00 96.56 99 THR A C 1
ATOM 762 O O . THR A 1 99 ? 8.393 2.367 5.459 1.00 96.56 99 THR A O 1
ATOM 765 N N . GLY A 1 100 ? 7.114 4.144 4.982 1.00 94.75 100 GLY A N 1
ATOM 766 C CA . GLY A 1 100 ? 7.974 4.683 3.933 1.00 94.75 100 GLY A CA 1
ATOM 767 C C . GLY A 1 100 ? 8.340 6.135 4.180 1.00 94.75 100 GLY A C 1
ATOM 768 O O . GLY A 1 100 ? 7.681 6.854 4.926 1.00 94.75 100 GLY A O 1
ATOM 769 N N . THR A 1 101 ? 9.383 6.611 3.501 1.00 96.75 101 THR A N 1
ATOM 770 C CA . THR A 1 101 ? 9.527 8.060 3.327 1.00 96.75 101 THR A CA 1
ATOM 771 C C . THR A 1 101 ? 8.360 8.577 2.490 1.00 96.75 101 THR A C 1
ATOM 773 O O . THR A 1 101 ? 7.799 7.836 1.685 1.00 96.75 101 THR A O 1
ATOM 776 N N . HIS A 1 102 ? 8.025 9.861 2.613 1.00 95.19 102 HIS A N 1
ATOM 777 C CA . HIS A 1 102 ? 6.957 10.480 1.818 1.00 95.19 102 HIS A CA 1
ATOM 778 C C . HIS A 1 102 ? 7.126 10.244 0.299 1.00 95.19 102 HIS A C 1
ATOM 780 O O . HIS A 1 102 ? 6.153 10.040 -0.426 1.00 95.19 102 HIS A O 1
ATOM 786 N N . ASP A 1 103 ? 8.373 10.204 -0.180 1.00 96.44 103 ASP A N 1
ATOM 787 C CA . ASP A 1 103 ? 8.710 9.883 -1.568 1.00 96.44 103 ASP A CA 1
ATOM 788 C C . ASP A 1 103 ? 8.457 8.418 -1.924 1.00 96.44 103 ASP A C 1
ATOM 790 O O . ASP A 1 103 ? 7.828 8.137 -2.946 1.00 96.44 103 ASP A O 1
ATOM 794 N N . THR A 1 104 ? 8.904 7.496 -1.067 1.00 96.94 104 THR A N 1
ATOM 795 C CA . THR A 1 104 ? 8.719 6.054 -1.273 1.00 96.94 104 THR A CA 1
ATOM 796 C C . THR A 1 104 ? 7.240 5.697 -1.216 1.00 96.94 104 THR A C 1
ATOM 798 O O . THR A 1 104 ? 6.730 5.085 -2.145 1.00 96.94 104 THR A O 1
ATOM 801 N N . ALA A 1 105 ? 6.517 6.169 -0.197 1.00 96.62 105 ALA A N 1
ATOM 802 C CA . ALA A 1 105 ? 5.090 5.916 -0.019 1.00 96.62 105 ALA A CA 1
ATOM 803 C C . ALA A 1 105 ? 4.259 6.391 -1.222 1.00 96.62 105 ALA A C 1
ATOM 805 O O . ALA A 1 105 ? 3.361 5.683 -1.681 1.00 96.62 105 ALA A O 1
ATOM 806 N N . LYS A 1 106 ? 4.587 7.561 -1.791 1.00 95.19 106 LYS A N 1
ATOM 807 C CA . LYS A 1 106 ? 3.967 8.053 -3.031 1.00 95.19 106 LYS A CA 1
ATOM 808 C C . LYS A 1 106 ? 4.175 7.082 -4.191 1.00 95.19 106 LYS A C 1
ATOM 810 O O . LYS A 1 106 ? 3.212 6.750 -4.889 1.00 95.19 106 LYS A O 1
ATOM 815 N N . VAL A 1 107 ? 5.422 6.683 -4.447 1.00 95.88 107 VAL A N 1
ATOM 816 C CA . VAL A 1 107 ? 5.749 5.793 -5.571 1.00 95.88 107 VAL A CA 1
ATOM 817 C C . VAL A 1 107 ? 5.106 4.426 -5.354 1.00 95.88 107 VAL A C 1
ATOM 819 O O . VAL A 1 107 ? 4.412 3.954 -6.250 1.00 95.88 107 VAL A O 1
ATOM 822 N N . THR A 1 108 ? 5.194 3.860 -4.149 1.00 97.06 108 THR A N 1
ATOM 823 C CA . THR A 1 108 ? 4.517 2.614 -3.773 1.00 97.06 108 THR A CA 1
ATOM 824 C C . THR A 1 108 ? 3.013 2.681 -4.029 1.00 97.06 108 THR A C 1
ATOM 826 O O . THR A 1 108 ? 2.469 1.835 -4.738 1.00 97.06 108 THR A O 1
ATOM 829 N N . ALA A 1 109 ? 2.325 3.715 -3.533 1.00 96.25 109 ALA A N 1
ATOM 830 C CA . ALA A 1 109 ? 0.890 3.889 -3.763 1.00 96.25 109 ALA A CA 1
ATOM 831 C C . ALA A 1 109 ? 0.549 4.072 -5.253 1.00 96.25 109 ALA A C 1
ATOM 833 O O . ALA A 1 109 ? -0.551 3.748 -5.698 1.00 96.25 109 ALA A O 1
ATOM 834 N N . THR A 1 110 ? 1.477 4.599 -6.052 1.00 95.25 110 THR A N 1
ATOM 835 C CA . THR A 1 110 ? 1.307 4.714 -7.506 1.00 95.25 110 THR A CA 1
ATOM 836 C C . THR A 1 110 ? 1.448 3.351 -8.183 1.00 95.25 110 THR A C 1
ATOM 838 O O . THR A 1 110 ? 0.569 3.006 -8.967 1.00 95.25 110 THR A O 1
ATOM 841 N N . CYS A 1 111 ? 2.436 2.534 -7.801 1.00 95.88 111 CYS A N 1
ATOM 842 C CA . CYS A 1 111 ? 2.574 1.155 -8.282 1.00 95.88 111 CYS A CA 1
ATOM 843 C C . CYS A 1 111 ? 1.332 0.310 -7.964 1.00 95.88 111 CYS A C 1
ATOM 845 O O . CYS A 1 111 ? 0.807 -0.364 -8.849 1.00 95.88 111 CYS A O 1
ATOM 847 N N . VAL A 1 112 ? 0.806 0.393 -6.735 1.00 96.50 112 VAL A N 1
ATOM 848 C CA . VAL A 1 112 ? -0.411 -0.348 -6.356 1.00 96.50 112 VAL A CA 1
ATOM 849 C C . VAL A 1 112 ? -1.608 0.090 -7.205 1.00 96.50 112 VAL A C 1
ATOM 851 O O . VAL A 1 112 ? -2.335 -0.748 -7.741 1.00 96.50 112 VAL A O 1
ATOM 854 N N . ARG A 1 113 ? -1.808 1.403 -7.387 1.00 95.38 113 ARG A N 1
ATOM 855 C CA . ARG A 1 113 ? -2.884 1.925 -8.247 1.00 95.38 113 ARG A CA 1
ATOM 856 C C . ARG A 1 113 ? -2.722 1.496 -9.701 1.00 95.38 113 ARG A C 1
ATOM 858 O O . ARG A 1 113 ? -3.732 1.216 -10.342 1.00 95.38 113 ARG A O 1
ATOM 865 N N . ALA A 1 114 ? -1.497 1.430 -10.215 1.00 94.56 114 ALA A N 1
ATOM 866 C CA . ALA A 1 114 ? -1.223 0.979 -11.574 1.00 94.56 114 ALA A CA 1
ATOM 867 C C . ALA A 1 114 ? -1.600 -0.497 -11.769 1.00 94.56 114 ALA A C 1
ATOM 869 O O . ALA A 1 114 ? -2.308 -0.819 -12.721 1.00 94.56 114 ALA A O 1
ATOM 870 N N . ILE A 1 115 ? -1.227 -1.370 -10.826 1.00 96.06 115 ILE A N 1
ATOM 871 C CA . ILE A 1 115 ? -1.617 -2.788 -10.843 1.00 96.06 115 ILE A CA 1
ATOM 872 C C . ILE A 1 115 ? -3.135 -2.950 -10.746 1.00 96.06 115 ILE A C 1
ATOM 874 O O . ILE A 1 115 ? -3.718 -3.705 -11.521 1.00 96.06 115 ILE A O 1
ATOM 878 N N . LEU A 1 116 ? -3.797 -2.213 -9.850 1.00 95.00 116 LEU A N 1
ATOM 879 C CA . LEU A 1 116 ? -5.258 -2.239 -9.744 1.00 95.00 116 LEU A CA 1
ATOM 880 C C . LEU A 1 116 ? -5.940 -1.754 -11.028 1.00 95.00 116 LEU A C 1
ATOM 882 O O . LEU A 1 116 ? -6.899 -2.370 -11.483 1.00 95.00 116 LEU A O 1
ATOM 886 N N . SER A 1 117 ? -5.438 -0.673 -11.624 1.00 93.19 117 SER A N 1
ATOM 887 C CA . SER A 1 117 ? -5.969 -0.105 -12.869 1.00 93.19 117 SER A CA 1
ATOM 888 C C . SER A 1 117 ? -5.852 -1.109 -14.018 1.00 93.19 117 SER A C 1
ATOM 890 O O . SER A 1 117 ? -6.855 -1.419 -14.662 1.00 93.19 117 SER A O 1
ATOM 892 N N . ALA A 1 118 ? -4.674 -1.720 -14.174 1.00 93.81 118 ALA A N 1
ATOM 893 C CA . ALA A 1 118 ? -4.420 -2.754 -15.169 1.00 93.81 118 ALA A CA 1
ATOM 894 C C . ALA A 1 118 ? -5.302 -3.997 -14.956 1.00 93.81 118 ALA A C 1
ATOM 896 O O . ALA A 1 118 ? -5.954 -4.466 -15.887 1.00 93.81 118 ALA A O 1
ATOM 897 N N . ALA A 1 119 ? -5.405 -4.492 -13.718 1.00 92.38 119 ALA A N 1
ATOM 898 C CA . ALA A 1 119 ? -6.200 -5.676 -13.390 1.00 92.38 119 ALA A CA 1
ATOM 899 C C . ALA A 1 119 ? -7.712 -5.479 -13.603 1.00 92.38 119 ALA A C 1
ATOM 901 O O . ALA A 1 119 ? -8.435 -6.452 -13.812 1.00 92.38 119 ALA A O 1
ATOM 902 N N . GLN A 1 120 ? -8.203 -4.240 -13.520 1.00 90.25 120 GLN A N 1
ATOM 903 C CA . GLN A 1 120 ? -9.617 -3.906 -13.716 1.00 90.25 120 GLN A CA 1
ATOM 904 C C . GLN A 1 120 ? -9.919 -3.343 -15.115 1.00 90.25 120 GLN A C 1
ATOM 906 O O . GLN A 1 120 ? -11.082 -3.074 -15.414 1.00 90.25 120 GLN A O 1
ATOM 911 N N . GLY A 1 121 ? -8.905 -3.139 -15.964 1.00 90.44 121 GLY A N 1
ATOM 912 C CA . GLY A 1 121 ? -9.064 -2.476 -17.262 1.00 90.44 121 GLY A CA 1
ATOM 913 C C . GLY A 1 121 ? -9.588 -1.038 -17.146 1.00 90.44 121 GLY A C 1
ATOM 914 O O . GLY A 1 121 ? -10.333 -0.578 -18.010 1.00 90.44 121 GLY A O 1
ATOM 915 N N . ALA A 1 122 ? -9.254 -0.343 -16.056 1.00 87.62 122 ALA A N 1
ATOM 916 C CA . ALA A 1 122 ? -9.720 1.009 -15.762 1.00 87.62 122 ALA A CA 1
ATOM 917 C C . ALA A 1 122 ? -8.570 2.015 -15.863 1.00 87.62 122 ALA A C 1
ATOM 919 O O . ALA A 1 122 ? -7.434 1.702 -15.539 1.00 87.62 122 ALA A O 1
ATOM 920 N N . THR A 1 123 ? -8.855 3.257 -16.259 1.00 80.12 123 THR A N 1
ATOM 921 C CA . THR A 1 123 ? -7.814 4.292 -16.423 1.00 80.12 123 THR A CA 1
ATOM 922 C C . THR A 1 123 ? -7.223 4.764 -15.093 1.00 80.12 123 THR A C 1
ATOM 924 O O . THR A 1 123 ? -6.075 5.192 -15.036 1.00 80.12 123 THR A O 1
ATOM 927 N N . CYS A 1 124 ? -8.019 4.718 -14.027 1.00 72.12 124 CYS A N 1
ATOM 928 C CA . CYS A 1 124 ? -7.607 5.080 -12.681 1.00 72.12 124 CYS A CA 1
ATOM 929 C C . CYS A 1 124 ? -8.462 4.304 -11.683 1.00 72.12 124 CYS A C 1
ATOM 931 O O . CYS A 1 124 ? -9.693 4.344 -11.761 1.00 72.12 124 CYS A O 1
ATOM 933 N N . TYR A 1 125 ? -7.815 3.625 -10.742 1.00 80.88 125 TYR A N 1
ATOM 934 C CA . TYR A 1 125 ? -8.488 2.941 -9.648 1.00 80.88 125 TYR A CA 1
ATOM 935 C C . TYR A 1 125 ? -8.005 3.496 -8.307 1.00 80.88 125 TYR A C 1
ATOM 937 O O . TYR A 1 125 ? -6.803 3.560 -8.042 1.00 80.88 125 TYR A O 1
ATOM 945 N N . MET A 1 126 ? -8.944 3.915 -7.453 1.00 86.94 126 MET A N 1
ATOM 946 C CA . MET A 1 126 ? -8.617 4.349 -6.095 1.00 86.94 126 MET A CA 1
ATOM 947 C C . MET A 1 126 ? -8.455 3.128 -5.194 1.00 86.94 126 MET A C 1
ATOM 949 O O . MET A 1 126 ? -9.349 2.288 -5.106 1.00 86.94 126 MET A O 1
ATOM 953 N N . MET A 1 127 ? -7.305 3.042 -4.530 1.00 89.94 127 MET A N 1
ATOM 954 C CA . MET A 1 127 ? -6.936 1.902 -3.693 1.00 89.94 127 MET A CA 1
ATOM 955 C C . MET A 1 127 ? -7.879 1.723 -2.497 1.00 89.94 127 MET A C 1
ATOM 957 O O . MET A 1 127 ? -8.286 0.599 -2.221 1.00 89.94 127 MET A O 1
ATOM 961 N N . ASP A 1 128 ? -8.287 2.815 -1.846 1.00 86.25 128 ASP A N 1
ATOM 962 C CA . ASP A 1 128 ? -9.203 2.751 -0.699 1.00 86.25 128 ASP A CA 1
ATOM 963 C C . ASP A 1 128 ? -10.591 2.267 -1.132 1.00 86.25 128 ASP A C 1
ATOM 965 O O . ASP A 1 128 ? -11.117 1.303 -0.584 1.00 86.25 128 ASP A O 1
ATOM 969 N N . ALA A 1 129 ? -11.129 2.822 -2.224 1.00 87.94 129 ALA A N 1
ATOM 970 C CA . ALA A 1 129 ? -12.406 2.377 -2.784 1.00 87.94 129 ALA A CA 1
ATOM 971 C C . ALA A 1 129 ? -12.380 0.902 -3.230 1.00 87.94 129 ALA A C 1
ATOM 973 O O . ALA A 1 129 ? -13.392 0.206 -3.155 1.00 87.94 129 ALA A O 1
ATOM 974 N N . TRP A 1 130 ? -11.230 0.405 -3.705 1.00 92.31 130 TRP A N 1
ATOM 975 C CA . TRP A 1 130 ? -11.047 -1.022 -3.965 1.00 92.31 130 TRP A CA 1
ATOM 976 C C . TRP A 1 130 ? -11.106 -1.837 -2.669 1.00 92.31 130 TRP A C 1
ATOM 978 O O . TRP A 1 130 ? -11.870 -2.799 -2.597 1.00 92.31 130 TRP A O 1
ATOM 988 N N . ALA A 1 131 ? -10.333 -1.441 -1.653 1.00 90.12 131 ALA A N 1
ATOM 989 C CA . ALA A 1 131 ? -10.217 -2.153 -0.383 1.00 90.12 131 ALA A CA 1
ATOM 990 C C . ALA A 1 131 ? -11.542 -2.204 0.403 1.00 90.12 131 ALA A C 1
ATOM 992 O O . ALA A 1 131 ? -11.817 -3.191 1.089 1.00 90.12 131 ALA A O 1
ATOM 993 N N . GLU A 1 132 ? -12.390 -1.185 0.252 1.00 88.19 132 GLU A N 1
ATOM 994 C CA . GLU A 1 132 ? -13.702 -1.078 0.899 1.00 88.19 132 GLU A CA 1
ATOM 995 C C . GLU A 1 132 ? -14.762 -2.041 0.349 1.00 88.19 132 GLU A C 1
ATOM 997 O O . GLU A 1 132 ? -15.800 -2.261 0.986 1.00 88.19 132 GLU A O 1
ATOM 1002 N N . ARG A 1 133 ? -14.532 -2.657 -0.817 1.00 89.31 133 ARG A N 1
ATOM 1003 C CA . ARG A 1 133 ? -15.494 -3.601 -1.393 1.00 89.31 133 ARG A CA 1
ATOM 1004 C C . ARG A 1 133 ? -15.759 -4.779 -0.445 1.00 89.31 133 ARG A C 1
ATOM 1006 O O . ARG A 1 133 ? -14.868 -5.336 0.209 1.00 89.31 133 ARG A O 1
ATOM 1013 N N . SER A 1 134 ? -17.019 -5.212 -0.387 1.00 89.25 134 SER A N 1
ATOM 1014 C CA . SER A 1 134 ? -17.456 -6.254 0.551 1.00 89.25 134 SER A CA 1
ATOM 1015 C C . SER A 1 134 ? -16.775 -7.605 0.312 1.00 89.25 134 SER A C 1
ATOM 1017 O O . SER A 1 134 ? -16.538 -8.337 1.269 1.00 89.25 134 SER A O 1
ATOM 1019 N N . ASP A 1 135 ? -16.424 -7.912 -0.938 1.00 92.62 135 ASP A N 1
ATOM 1020 C CA . ASP A 1 135 ? -15.777 -9.155 -1.368 1.00 92.62 135 ASP A CA 1
ATOM 1021 C C . ASP A 1 135 ? -14.246 -9.164 -1.193 1.00 92.62 135 ASP A C 1
ATOM 1023 O O . ASP A 1 135 ? -13.614 -10.219 -1.295 1.00 92.62 135 ASP A O 1
ATOM 1027 N N . ILE A 1 136 ? -13.630 -8.020 -0.882 1.00 93.00 136 ILE A N 1
ATOM 1028 C CA . ILE A 1 136 ? -12.189 -7.941 -0.624 1.00 93.00 136 ILE A CA 1
ATOM 1029 C C . ILE A 1 136 ? -11.863 -8.479 0.772 1.00 93.00 136 ILE A C 1
ATOM 1031 O O . ILE A 1 136 ? -12.633 -8.335 1.719 1.00 93.00 136 ILE A O 1
ATOM 1035 N N . THR A 1 137 ? -10.735 -9.168 0.906 1.00 93.88 137 THR A N 1
ATOM 1036 C CA . THR A 1 137 ? -10.302 -9.830 2.147 1.00 93.88 137 THR A CA 1
ATOM 1037 C C . THR A 1 137 ? -8.840 -9.493 2.413 1.00 93.88 137 THR A C 1
ATOM 1039 O O . THR A 1 137 ? -8.159 -9.038 1.497 1.00 93.88 137 THR A O 1
ATOM 1042 N N . ALA A 1 138 ? -8.343 -9.757 3.627 1.00 92.50 138 ALA A N 1
ATOM 1043 C CA . ALA A 1 138 ? -6.930 -9.544 3.955 1.00 92.50 138 ALA A CA 1
ATOM 1044 C C . ALA A 1 138 ? -6.015 -10.296 2.975 1.00 92.50 138 ALA A C 1
ATOM 1046 O O . ALA A 1 138 ? -5.081 -9.713 2.443 1.00 92.50 138 ALA A O 1
ATOM 1047 N N . ARG A 1 139 ? -6.378 -11.536 2.615 1.00 94.75 139 ARG A N 1
ATOM 1048 C CA . ARG A 1 139 ? -5.664 -12.328 1.603 1.00 94.75 139 ARG A CA 1
ATOM 1049 C C . ARG A 1 139 ? -5.593 -11.633 0.238 1.00 94.75 139 ARG A C 1
ATOM 1051 O O . ARG A 1 139 ? -4.562 -11.686 -0.410 1.00 94.75 139 ARG A O 1
ATOM 1058 N N . HIS A 1 140 ? -6.660 -10.962 -0.205 1.00 95.06 140 HIS A N 1
ATOM 1059 C CA . HIS A 1 140 ? -6.617 -10.212 -1.470 1.00 95.06 140 HIS A CA 1
ATOM 1060 C C . HIS A 1 140 ? -5.665 -9.009 -1.392 1.00 95.06 140 HIS A C 1
ATOM 1062 O O . HIS A 1 140 ? -5.053 -8.647 -2.393 1.00 95.06 140 HIS A O 1
ATOM 1068 N N . VAL A 1 141 ? -5.537 -8.385 -0.217 1.00 95.12 141 VAL A N 1
ATOM 1069 C CA . VAL A 1 141 ? -4.569 -7.304 0.020 1.00 95.12 141 VAL A CA 1
ATOM 1070 C C . VAL A 1 141 ? -3.138 -7.845 0.029 1.00 95.12 141 VAL A C 1
ATOM 1072 O O . VAL A 1 141 ? -2.268 -7.243 -0.592 1.00 95.12 141 VAL A O 1
ATOM 1075 N N . GLU A 1 142 ? -2.904 -8.987 0.677 1.00 95.50 142 GLU A N 1
ATOM 1076 C CA . GLU A 1 142 ? -1.617 -9.697 0.661 1.00 95.50 142 GLU A CA 1
ATOM 1077 C C . GLU A 1 142 ? -1.200 -10.043 -0.776 1.00 95.50 142 GLU A C 1
ATOM 1079 O O . GLU A 1 142 ? -0.112 -9.669 -1.205 1.00 95.50 142 GLU A O 1
ATOM 1084 N N . GLU A 1 143 ? -2.101 -10.641 -1.559 1.00 95.25 143 GLU A N 1
ATOM 1085 C CA . GLU A 1 143 ? -1.870 -10.957 -2.975 1.00 95.25 143 GLU A CA 1
ATOM 1086 C C . GLU A 1 143 ? -1.564 -9.701 -3.803 1.00 95.25 143 GLU A C 1
ATOM 1088 O O . GLU A 1 143 ? -0.647 -9.703 -4.622 1.00 95.25 143 GLU A O 1
ATOM 1093 N N . LEU A 1 144 ? -2.285 -8.597 -3.580 1.00 95.50 144 LEU A N 1
ATOM 1094 C CA . LEU A 1 144 ? -2.003 -7.330 -4.257 1.00 95.50 144 LEU A CA 1
ATOM 1095 C C . LEU A 1 144 ? -0.600 -6.799 -3.917 1.00 95.50 144 LEU A C 1
ATOM 1097 O O . LEU A 1 144 ? 0.103 -6.322 -4.810 1.00 95.50 144 LEU A O 1
ATOM 1101 N N . ILE A 1 145 ? -0.190 -6.877 -2.648 1.00 96.69 145 ILE A N 1
ATOM 1102 C CA . ILE A 1 145 ? 1.143 -6.473 -2.179 1.00 96.69 145 ILE A CA 1
ATOM 1103 C C . ILE A 1 145 ? 2.228 -7.331 -2.826 1.00 96.69 145 ILE A C 1
ATOM 1105 O O . ILE A 1 145 ? 3.218 -6.781 -3.310 1.00 96.69 145 ILE A O 1
ATOM 1109 N N . GLU A 1 146 ? 2.048 -8.650 -2.868 1.00 96.50 146 GLU A N 1
ATOM 1110 C CA . GLU A 1 146 ? 2.993 -9.577 -3.498 1.00 96.50 146 GLU A CA 1
ATOM 1111 C C . GLU A 1 146 ? 3.156 -9.267 -4.990 1.00 96.50 146 GLU A C 1
ATOM 1113 O O . GLU A 1 146 ? 4.273 -9.036 -5.457 1.00 96.50 146 GLU A O 1
ATOM 1118 N N . ILE A 1 147 ? 2.041 -9.152 -5.720 1.00 95.94 147 ILE A N 1
ATOM 1119 C CA . ILE A 1 147 ? 2.038 -8.844 -7.158 1.00 95.94 147 ILE A CA 1
ATOM 1120 C C . ILE A 1 147 ? 2.684 -7.481 -7.425 1.00 95.94 147 ILE A C 1
ATOM 1122 O O . ILE A 1 147 ? 3.474 -7.334 -8.359 1.00 95.94 147 ILE A O 1
ATOM 1126 N N . THR A 1 148 ? 2.378 -6.475 -6.603 1.00 96.38 148 THR A N 1
ATOM 1127 C CA . THR A 1 148 ? 2.955 -5.133 -6.760 1.00 96.38 148 THR A CA 1
ATOM 1128 C C . THR A 1 148 ? 4.445 -5.118 -6.421 1.00 96.38 148 THR A C 1
ATOM 1130 O O . THR A 1 148 ? 5.207 -4.416 -7.082 1.00 96.38 148 THR A O 1
ATOM 1133 N N . SER A 1 149 ? 4.886 -5.907 -5.439 1.00 96.62 149 SER A N 1
ATOM 1134 C CA . SER A 1 149 ? 6.309 -6.040 -5.106 1.00 96.62 149 SER A CA 1
ATOM 1135 C C . SER A 1 149 ? 7.073 -6.690 -6.255 1.00 96.62 149 SER A C 1
ATOM 1137 O O . SER A 1 149 ? 8.130 -6.210 -6.654 1.00 96.62 149 SER A O 1
ATOM 1139 N N . GLU A 1 150 ? 6.515 -7.744 -6.848 1.00 95.44 150 GLU A N 1
ATOM 1140 C CA . GLU A 1 150 ? 7.110 -8.397 -8.011 1.00 95.44 150 GLU A CA 1
ATOM 1141 C C . GLU A 1 150 ? 7.156 -7.471 -9.235 1.00 95.44 150 GLU A C 1
ATOM 1143 O O . GLU A 1 150 ? 8.185 -7.392 -9.913 1.00 95.44 150 GLU A O 1
ATOM 1148 N N . PHE A 1 151 ? 6.080 -6.721 -9.489 1.00 94.38 151 PHE A N 1
ATOM 1149 C CA . PHE A 1 151 ? 6.068 -5.659 -10.492 1.00 94.38 151 PHE A CA 1
ATOM 1150 C C . PHE A 1 151 ? 7.188 -4.649 -10.232 1.00 94.38 151 PHE A C 1
ATOM 1152 O O . PHE A 1 151 ? 7.953 -4.335 -11.147 1.00 94.38 151 PHE A O 1
ATOM 1159 N N . ALA A 1 152 ? 7.319 -4.187 -8.985 1.00 94.44 152 ALA A N 1
ATOM 1160 C CA . ALA A 1 152 ? 8.308 -3.194 -8.601 1.00 94.44 152 ALA A CA 1
ATOM 1161 C C . ALA A 1 152 ? 9.734 -3.659 -8.931 1.00 94.44 152 ALA A C 1
ATOM 1163 O O . ALA A 1 152 ? 10.484 -2.949 -9.599 1.00 94.44 152 ALA A O 1
ATOM 1164 N N . LEU A 1 153 ? 10.067 -4.888 -8.536 1.00 93.56 153 LEU A N 1
ATOM 1165 C CA . LEU A 1 153 ? 11.377 -5.498 -8.760 1.00 93.56 153 LEU A CA 1
ATOM 1166 C C . LEU A 1 153 ? 11.681 -5.732 -10.245 1.00 93.56 153 LEU A C 1
ATOM 1168 O O . LEU A 1 153 ? 12.817 -5.563 -10.681 1.00 93.56 153 LEU A O 1
ATOM 1172 N N . ARG A 1 154 ? 10.682 -6.124 -11.044 1.00 91.88 154 ARG A N 1
ATOM 1173 C CA . ARG A 1 154 ? 10.887 -6.442 -12.468 1.00 91.88 154 ARG A CA 1
ATOM 1174 C C . ARG A 1 154 ? 10.880 -5.219 -13.379 1.00 91.88 154 ARG A C 1
ATOM 1176 O O . ARG A 1 154 ? 11.491 -5.264 -14.445 1.00 91.88 154 ARG A O 1
ATOM 1183 N N . ARG A 1 155 ? 10.142 -4.167 -13.015 1.00 89.69 155 ARG A N 1
ATOM 1184 C CA . ARG A 1 155 ? 9.849 -3.028 -13.900 1.00 89.69 155 ARG A CA 1
ATOM 1185 C C . ARG A 1 155 ? 10.404 -1.700 -13.415 1.00 89.69 155 ARG A C 1
ATOM 1187 O O . ARG A 1 155 ? 10.176 -0.707 -14.099 1.00 89.69 155 ARG A O 1
ATOM 1194 N N . SER A 1 156 ? 11.145 -1.651 -12.302 1.00 83.81 156 SER A N 1
ATOM 1195 C CA . SER A 1 156 ? 11.726 -0.383 -11.859 1.00 83.81 156 SER A CA 1
ATOM 1196 C C . SER A 1 156 ? 12.581 0.237 -12.972 1.00 83.81 156 SER A C 1
ATOM 1198 O O . SER A 1 156 ? 13.551 -0.390 -13.420 1.00 83.81 156 SER A O 1
ATOM 1200 N N . PRO A 1 157 ? 12.245 1.449 -13.442 1.00 76.50 157 PRO A N 1
ATOM 1201 C CA . PRO A 1 157 ? 13.036 2.162 -14.421 1.00 76.50 157 PRO A CA 1
ATOM 1202 C C . PRO A 1 157 ? 14.329 2.566 -13.727 1.00 76.50 157 PRO A C 1
ATOM 1204 O O . PRO A 1 157 ? 14.347 3.464 -12.890 1.00 76.50 157 PRO A O 1
ATOM 1207 N N . GLY A 1 158 ? 15.403 1.840 -14.022 1.00 60.44 158 GLY A N 1
ATOM 1208 C CA . GLY A 1 158 ? 16.672 2.066 -13.342 1.00 60.44 158 GLY A CA 1
ATOM 1209 C C . GLY A 1 158 ? 17.394 0.825 -12.840 1.00 60.44 158 GLY A C 1
ATOM 1210 O O . GLY A 1 158 ? 18.170 0.949 -11.903 1.00 60.44 158 GLY A O 1
ATOM 1211 N N . GLY A 1 159 ? 17.370 -0.288 -13.583 1.00 51.97 159 GLY A N 1
ATOM 1212 C CA . GLY A 1 159 ? 18.528 -1.204 -13.614 1.00 51.97 159 GLY A CA 1
ATOM 1213 C C . GLY A 1 159 ? 19.856 -0.521 -14.022 1.00 51.97 159 GLY A C 1
ATOM 1214 O O . GLY A 1 159 ? 20.852 -1.184 -14.287 1.00 51.97 159 GLY A O 1
ATOM 1215 N N . PHE A 1 160 ? 19.884 0.814 -14.101 1.00 50.16 160 PHE A N 1
ATOM 1216 C CA . PHE A 1 160 ? 21.068 1.633 -13.974 1.00 50.16 160 PHE A CA 1
ATOM 1217 C C . PHE A 1 160 ? 21.675 1.424 -12.585 1.00 50.16 160 PHE A C 1
ATOM 1219 O O . PHE A 1 160 ? 21.410 2.154 -11.633 1.00 50.16 160 PHE A O 1
ATOM 1226 N N . THR A 1 161 ? 22.616 0.487 -12.502 1.00 48.00 161 THR A N 1
ATOM 1227 C CA . THR A 1 161 ? 23.796 0.724 -11.676 1.00 48.00 161 THR A CA 1
ATOM 1228 C C . 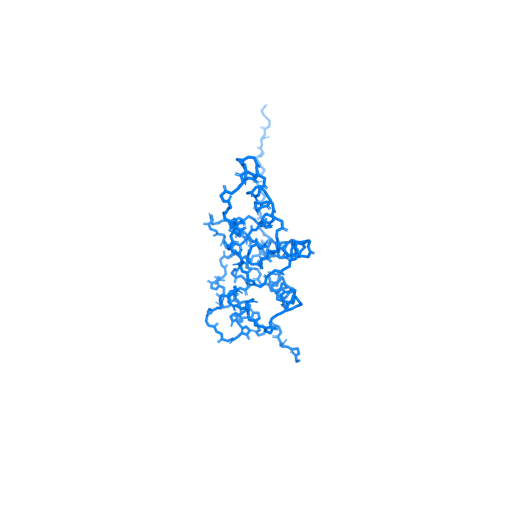THR A 1 161 ? 24.340 2.090 -12.079 1.00 48.00 161 THR A C 1
ATOM 1230 O O . THR A 1 161 ? 24.959 2.231 -13.137 1.00 48.00 161 THR A O 1
ATOM 1233 N N . PHE A 1 162 ? 24.067 3.115 -11.274 1.00 47.69 162 PHE A N 1
ATOM 1234 C CA . PHE A 1 162 ? 24.761 4.386 -11.369 1.00 47.69 162 PHE A CA 1
ATOM 1235 C C . PHE A 1 162 ? 26.214 4.112 -10.985 1.00 47.69 162 PHE A C 1
ATOM 1237 O O . PHE A 1 162 ? 26.625 4.241 -9.834 1.00 47.69 162 PHE A O 1
ATOM 1244 N N . SER A 1 163 ? 26.992 3.635 -11.955 1.00 47.59 163 SER A N 1
ATOM 1245 C CA . SER A 1 163 ? 28.432 3.570 -11.831 1.00 47.59 163 SER A CA 1
ATOM 1246 C C . SER A 1 163 ? 28.886 5.018 -11.891 1.00 47.59 163 SER A C 1
ATOM 1248 O O . SER A 1 163 ? 29.051 5.576 -12.976 1.00 47.59 163 SER A O 1
ATOM 1250 N N . LEU A 1 164 ? 29.015 5.650 -10.720 1.00 48.59 164 LEU A N 1
ATOM 1251 C CA . LEU A 1 164 ? 29.734 6.911 -10.596 1.00 48.59 164 LEU A CA 1
ATOM 1252 C C . LEU A 1 164 ? 31.019 6.760 -11.423 1.00 48.59 164 LEU A C 1
ATOM 1254 O O . LEU A 1 164 ? 31.747 5.783 -11.201 1.00 48.59 164 LEU A O 1
ATOM 1258 N N . PRO A 1 165 ? 31.302 7.645 -12.397 1.00 50.56 165 PRO A N 1
ATOM 1259 C CA . PRO A 1 165 ? 32.610 7.637 -13.028 1.00 50.56 165 PRO A CA 1
ATOM 1260 C C . PRO A 1 165 ? 33.625 7.716 -11.893 1.00 50.56 165 PRO A C 1
ATOM 1262 O O . PRO A 1 165 ? 33.494 8.580 -11.021 1.00 50.56 165 PRO A O 1
ATOM 1265 N N . ALA A 1 166 ? 34.555 6.754 -11.849 1.00 57.81 166 ALA A N 1
ATOM 1266 C CA . ALA A 1 166 ? 35.587 6.702 -10.825 1.00 57.81 166 ALA A CA 1
ATOM 1267 C C . ALA A 1 166 ? 36.142 8.117 -10.668 1.00 57.81 166 ALA A C 1
ATOM 1269 O O . ALA A 1 166 ? 36.587 8.708 -11.657 1.00 57.81 166 ALA A O 1
ATOM 1270 N N . ALA A 1 167 ? 36.003 8.689 -9.466 1.00 57.38 167 ALA A N 1
ATOM 1271 C CA . ALA A 1 167 ? 36.446 10.050 -9.211 1.00 57.38 167 ALA A CA 1
ATOM 1272 C C . ALA A 1 167 ? 37.874 10.171 -9.758 1.00 57.38 167 ALA A C 1
ATOM 1274 O O . ALA A 1 167 ? 38.681 9.279 -9.470 1.00 57.38 167 ALA A O 1
ATOM 1275 N N . PRO A 1 168 ? 38.187 11.189 -10.584 1.00 59.28 168 PRO A N 1
ATOM 1276 C CA . PRO A 1 168 ? 39.521 11.318 -11.138 1.00 59.28 168 PRO A CA 1
ATOM 1277 C C . PRO A 1 168 ? 40.493 11.259 -9.967 1.00 59.28 168 PRO A C 1
ATOM 1279 O O . PRO A 1 168 ? 40.384 12.042 -9.019 1.00 59.28 168 PRO A O 1
ATOM 1282 N N . HIS A 1 169 ? 41.384 10.265 -9.989 1.00 54.50 169 HIS A N 1
ATOM 1283 C CA . HIS A 1 169 ? 42.472 10.184 -9.035 1.00 54.50 169 HIS A CA 1
ATOM 1284 C C . HIS A 1 169 ? 43.256 11.481 -9.189 1.00 54.50 169 HIS A C 1
ATOM 1286 O O . HIS A 1 169 ? 44.041 11.638 -10.122 1.00 54.50 169 HIS A O 1
ATOM 1292 N N . ASN A 1 170 ? 42.997 12.434 -8.295 1.00 60.91 170 ASN A N 1
ATOM 1293 C CA . ASN A 1 170 ? 43.787 13.639 -8.158 1.00 60.91 170 ASN A CA 1
ATOM 1294 C C . ASN A 1 170 ? 45.164 13.182 -7.688 1.00 60.91 170 ASN A C 1
ATOM 1296 O O . ASN A 1 170 ? 45.429 13.093 -6.488 1.00 60.91 170 ASN A O 1
ATOM 1300 N N . GLY A 1 171 ? 46.011 12.833 -8.656 1.00 59.78 171 GLY A N 1
ATOM 1301 C CA . GLY A 1 171 ? 47.429 12.606 -8.481 1.00 59.78 171 GLY A CA 1
ATOM 1302 C C . GLY A 1 171 ? 48.049 13.890 -7.960 1.00 59.78 171 GLY A C 1
ATOM 1303 O O . GLY A 1 171 ? 48.539 14.715 -8.723 1.00 59.78 171 GLY A O 1
ATOM 1304 N N . ARG A 1 172 ? 47.993 14.077 -6.642 1.00 53.00 172 ARG A N 1
ATOM 1305 C CA . ARG A 1 172 ? 48.881 14.990 -5.939 1.00 53.00 172 ARG A CA 1
ATOM 1306 C C . ARG A 1 172 ? 50.275 14.392 -6.051 1.00 53.00 172 ARG A C 1
ATOM 1308 O O . ARG A 1 172 ? 50.616 13.467 -5.320 1.00 53.00 172 ARG A O 1
ATOM 1315 N N . THR A 1 173 ? 51.064 14.908 -6.984 1.00 55.25 173 THR A N 1
ATOM 1316 C CA . THR A 1 173 ? 52.518 14.793 -6.913 1.00 55.25 173 THR A CA 1
ATOM 1317 C C . THR A 1 173 ? 52.991 15.497 -5.638 1.00 55.25 173 THR A C 1
ATOM 1319 O O . THR A 1 173 ? 52.598 16.647 -5.417 1.00 55.25 173 THR A O 1
ATOM 1322 N N . PRO A 1 174 ? 53.779 14.831 -4.776 1.00 62.84 174 PRO A N 1
ATOM 1323 C CA . PRO A 1 174 ? 54.406 15.496 -3.646 1.00 62.84 174 PRO A CA 1
ATOM 1324 C C . PRO A 1 174 ? 55.466 16.467 -4.182 1.00 62.84 174 PRO A C 1
ATOM 1326 O O . PRO A 1 174 ? 56.275 16.087 -5.030 1.00 62.84 174 PRO A O 1
ATOM 1329 N N . TYR A 1 175 ? 55.413 17.713 -3.711 1.00 65.94 175 TYR A N 1
ATOM 1330 C CA . TYR A 1 175 ? 56.549 18.635 -3.742 1.00 65.94 175 TYR A CA 1
ATOM 1331 C C . TYR A 1 175 ? 57.353 18.458 -2.457 1.00 65.94 175 TYR A C 1
ATOM 1333 O O . TYR A 1 175 ? 56.703 18.270 -1.400 1.00 65.94 175 TYR A O 1
#

Radius of gyration: 21.9 Å; chains: 1; bounding box: 79×37×56 Å